Protein AF-A0A2E8S1G1-F1 (afdb_monomer_lite)

Foldseek 3Di:
DDAPDPDPDDCDPVNVVVQVVCLQVQVYWDWQFWDKQKAWQEPPNDCDPSPPGQEDPHDQDQKIKMWMKTWHAPLTFWFWKFKDKAPDTQDIDTQPQPPDDPPRTIRDTDIDIGGHDAKIKIKMKIWGPDASPPVGPDTIMTIHRIRIYGNVSPPDRDDPPPDD

Sequence (164 aa):
RTYVWVGDEPIDDQLEPTIRQSMIEGRAFAVGGAFLEVWLVGALGADDDPHTIREIRHEATDVAHVRVRIQAPSWMPAKRLRIYHNREVAIDTNLEIGHGSGAPVVRLDEVFTIPVEADSFFVARIDGESTPHPYLNSTPISISGVLLLDADNDGTYTPPGLAP

Secondary structure (DSSP, 8-state):
-------SS---TTHHHHHHHHHHTTS--EESSSEEEEEEE-SS-----TTT-SEEE--S-SEEEEEEEEE--TTS---EEEEEETTEEEEEEE----TT-S-SSEEEEEEEEEE-SSSEEEEEEEE-SS--TTT-SS--EEEPPPEEEESS-SSS---TT---

Structure (mmCIF, N/CA/C/O backbone):
data_AF-A0A2E8S1G1-F1
#
_entry.id   AF-A0A2E8S1G1-F1
#
loop_
_atom_site.group_PDB
_atom_site.id
_atom_site.type_symbol
_atom_site.label_atom_id
_atom_site.label_alt_id
_atom_site.label_comp_id
_atom_site.label_asym_id
_atom_site.label_entity_id
_atom_site.label_seq_id
_atom_site.pdbx_PDB_ins_code
_atom_site.Cartn_x
_atom_site.Cartn_y
_atom_site.Cartn_z
_atom_site.occupancy
_atom_site.B_iso_or_equiv
_atom_site.auth_seq_id
_atom_site.auth_comp_id
_atom_site.auth_asym_id
_atom_site.auth_atom_id
_atom_site.pdbx_PDB_model_num
ATOM 1 N N . ARG A 1 1 ? 11.901 14.119 2.277 1.00 41.16 1 ARG A N 1
ATOM 2 C CA . ARG A 1 1 ? 11.601 12.686 2.050 1.00 41.16 1 ARG A CA 1
ATOM 3 C C . ARG A 1 1 ? 12.882 11.922 2.324 1.00 41.16 1 ARG A C 1
ATOM 5 O O . ARG A 1 1 ? 13.869 12.184 1.648 1.00 41.16 1 ARG A O 1
ATOM 12 N N . THR A 1 2 ? 12.899 11.097 3.364 1.00 28.12 2 THR A N 1
ATOM 13 C CA . THR A 1 2 ? 14.062 10.273 3.704 1.00 28.12 2 THR A CA 1
ATOM 14 C C . THR A 1 2 ? 13.951 9.000 2.884 1.00 28.12 2 THR A C 1
ATOM 16 O O . THR A 1 2 ? 13.070 8.184 3.129 1.00 28.12 2 THR A O 1
ATOM 19 N N . TYR A 1 3 ? 14.773 8.879 1.848 1.00 32.56 3 TYR A N 1
ATOM 20 C CA . TYR A 1 3 ? 14.918 7.624 1.126 1.00 32.56 3 TYR A CA 1
ATOM 21 C C . TYR A 1 3 ? 15.857 6.757 1.957 1.00 32.56 3 TYR A C 1
ATOM 23 O O . TYR A 1 3 ? 17.003 7.144 2.181 1.00 32.56 3 TYR A O 1
ATOM 31 N N . VAL A 1 4 ? 15.373 5.621 2.452 1.00 39.88 4 VAL A N 1
ATOM 32 C CA . VAL A 1 4 ? 16.258 4.617 3.042 1.00 39.88 4 VAL A CA 1
ATOM 33 C C . VAL A 1 4 ? 16.780 3.777 1.884 1.00 39.88 4 VAL A C 1
ATOM 35 O O . VAL A 1 4 ? 16.102 2.879 1.395 1.00 39.88 4 VAL A O 1
ATOM 38 N N . TRP A 1 5 ? 17.967 4.128 1.394 1.00 40.44 5 TRP A N 1
ATOM 39 C CA . TRP A 1 5 ? 18.773 3.218 0.591 1.00 40.44 5 TRP A CA 1
ATOM 40 C C . TRP A 1 5 ? 19.415 2.238 1.569 1.00 40.44 5 TRP A C 1
ATOM 42 O O . TRP A 1 5 ? 20.303 2.619 2.329 1.00 40.44 5 TRP A O 1
ATOM 52 N N . VAL A 1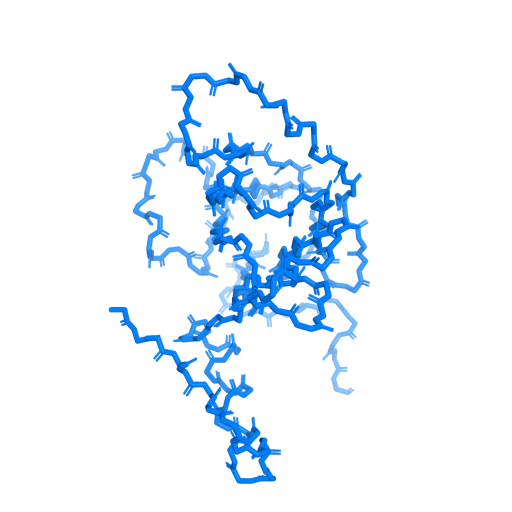 6 ? 18.919 1.004 1.606 1.00 47.56 6 VAL A N 1
ATOM 53 C CA . VAL A 1 6 ? 19.671 -0.091 2.220 1.00 47.56 6 VAL A CA 1
ATOM 54 C C . VAL A 1 6 ? 20.584 -0.594 1.115 1.00 47.56 6 VAL A C 1
ATOM 56 O O . VAL A 1 6 ? 20.096 -1.054 0.084 1.00 47.56 6 VAL A O 1
ATOM 59 N N . GLY A 1 7 ? 21.882 -0.358 1.277 1.00 39.06 7 GLY A N 1
ATOM 60 C CA . GLY A 1 7 ? 22.887 -0.726 0.291 1.00 39.06 7 GLY A CA 1
ATOM 61 C C . GLY A 1 7 ? 23.054 -2.225 0.112 1.00 39.06 7 GLY A C 1
ATOM 62 O O . GLY A 1 7 ? 22.225 -3.018 0.541 1.00 39.06 7 GLY A O 1
ATOM 63 N N . ASP A 1 8 ? 24.183 -2.617 -0.470 1.00 53.91 8 ASP A N 1
ATOM 64 C CA . ASP A 1 8 ? 24.556 -4.030 -0.635 1.00 53.91 8 ASP A CA 1
ATOM 65 C C . ASP A 1 8 ? 24.879 -4.733 0.704 1.00 53.91 8 ASP A C 1
ATOM 67 O O . ASP A 1 8 ? 25.248 -5.909 0.721 1.00 53.91 8 ASP A O 1
ATOM 71 N N . GLU A 1 9 ? 24.770 -4.025 1.832 1.00 50.16 9 GLU A N 1
ATOM 72 C CA . GLU A 1 9 ? 25.005 -4.579 3.159 1.00 50.16 9 GLU A CA 1
ATOM 73 C C . GLU A 1 9 ? 23.766 -5.340 3.660 1.00 50.16 9 GLU A C 1
ATOM 75 O O . GLU A 1 9 ? 22.639 -4.850 3.529 1.00 50.16 9 GLU A O 1
ATOM 80 N N . PRO A 1 10 ? 23.943 -6.542 4.241 1.00 57.41 10 PRO A N 1
ATOM 81 C CA . PRO A 1 10 ? 22.839 -7.291 4.823 1.00 57.41 10 PRO A CA 1
ATOM 82 C C . PRO A 1 10 ? 22.125 -6.452 5.883 1.00 57.41 10 PRO A C 1
ATOM 84 O O . PRO A 1 10 ? 22.773 -5.807 6.706 1.00 57.41 10 PRO A O 1
ATOM 87 N N . ILE A 1 11 ? 20.791 -6.512 5.909 1.00 65.25 11 ILE A N 1
ATOM 88 C CA . ILE A 1 11 ? 20.039 -6.076 7.088 1.00 65.25 11 ILE A CA 1
ATOM 89 C C . ILE A 1 11 ? 20.460 -7.004 8.226 1.00 65.25 11 ILE A C 1
ATOM 91 O O . ILE A 1 11 ? 20.142 -8.193 8.200 1.00 65.25 11 ILE A O 1
ATOM 95 N N . ASP A 1 12 ? 21.224 -6.472 9.172 1.00 70.62 12 ASP A N 1
ATOM 96 C CA . ASP A 1 12 ? 21.627 -7.194 10.369 1.00 70.62 12 ASP A CA 1
ATOM 97 C C . ASP A 1 12 ? 20.604 -7.015 11.502 1.00 70.62 12 ASP A C 1
ATOM 99 O O . ASP A 1 12 ? 19.676 -6.199 11.430 1.00 70.62 12 ASP A O 1
ATOM 103 N N . ASP A 1 13 ? 20.801 -7.776 12.578 1.00 73.56 13 ASP A N 1
ATOM 104 C CA . ASP A 1 13 ? 19.933 -7.773 13.759 1.00 73.56 13 ASP A CA 1
ATOM 105 C C . ASP A 1 13 ? 19.892 -6.404 14.479 1.00 73.56 13 ASP A C 1
ATOM 107 O O . ASP A 1 13 ? 19.042 -6.184 15.343 1.00 73.56 13 ASP A O 1
ATOM 111 N N . GLN A 1 14 ? 20.795 -5.466 14.152 1.00 73.31 14 GLN A N 1
ATOM 112 C CA . GLN A 1 14 ? 20.815 -4.115 14.727 1.00 73.31 14 GLN A CA 1
ATOM 113 C C . GLN A 1 14 ? 20.010 -3.114 13.890 1.00 73.31 14 GLN A C 1
ATOM 115 O O . GLN A 1 14 ? 19.359 -2.219 14.440 1.00 73.31 14 GLN A O 1
ATOM 120 N N . LEU A 1 15 ? 20.026 -3.267 12.565 1.00 70.44 15 LEU A N 1
ATOM 121 C CA . LEU A 1 15 ? 19.280 -2.435 11.624 1.00 70.44 15 LEU A CA 1
ATOM 122 C C . LEU A 1 15 ? 17.817 -2.865 11.507 1.00 70.44 15 LEU A C 1
ATOM 124 O O . LEU A 1 15 ? 16.943 -2.004 11.360 1.00 70.44 15 LEU A O 1
ATOM 128 N N . GLU A 1 16 ? 17.530 -4.165 11.618 1.00 77.75 16 GLU A N 1
ATOM 129 C CA . GLU A 1 16 ? 16.177 -4.712 11.473 1.00 77.75 16 GLU A CA 1
ATOM 130 C C . GLU A 1 16 ? 15.146 -4.027 12.393 1.00 77.75 16 GLU A C 1
ATOM 132 O O . GLU A 1 16 ? 14.117 -3.578 11.878 1.00 77.75 16 GLU A O 1
ATOM 137 N N . PRO A 1 17 ? 15.392 -3.838 13.710 1.00 78.94 17 PRO A N 1
ATOM 138 C CA . PRO A 1 17 ? 14.421 -3.188 14.588 1.00 78.94 17 PRO A CA 1
ATOM 139 C C . PRO A 1 17 ? 14.143 -1.737 14.185 1.00 78.94 17 PRO A C 1
ATOM 141 O O . PRO A 1 17 ? 13.007 -1.280 14.273 1.00 78.94 17 PRO A O 1
ATOM 144 N N . THR A 1 18 ? 15.158 -1.020 13.697 1.00 78.25 18 THR A N 1
ATOM 145 C CA . THR A 1 18 ? 15.037 0.392 13.305 1.00 78.25 18 THR A CA 1
ATOM 146 C C . THR A 1 18 ? 14.291 0.539 11.981 1.00 78.25 18 THR A C 1
ATOM 148 O O . THR A 1 18 ? 13.438 1.421 11.846 1.00 78.25 18 THR A O 1
ATOM 151 N N . ILE A 1 19 ? 14.564 -0.339 11.012 1.00 74.00 19 ILE A N 1
ATOM 152 C CA . ILE A 1 19 ? 13.830 -0.400 9.742 1.00 74.00 19 ILE A CA 1
ATOM 153 C C . ILE A 1 19 ? 12.377 -0.778 10.016 1.00 74.00 19 ILE A C 1
ATOM 155 O O . ILE A 1 19 ? 11.470 -0.086 9.558 1.00 74.00 19 ILE A O 1
ATOM 159 N N . ARG A 1 20 ? 12.147 -1.823 10.820 1.00 73.88 20 ARG A N 1
ATOM 160 C CA . ARG A 1 20 ? 10.811 -2.258 11.234 1.00 73.88 20 ARG A CA 1
ATOM 161 C C . ARG A 1 20 ? 10.047 -1.118 11.902 1.00 73.88 20 ARG A C 1
ATOM 163 O O . ARG A 1 20 ? 8.936 -0.819 11.478 1.00 73.88 20 ARG A O 1
ATOM 170 N N . GLN A 1 21 ? 10.647 -0.451 12.886 1.00 74.62 21 GLN A N 1
ATOM 171 C CA . GLN A 1 21 ? 10.026 0.676 13.578 1.00 74.62 21 GLN A CA 1
ATOM 172 C C . GLN A 1 21 ? 9.719 1.828 12.612 1.00 74.62 21 GLN A C 1
ATOM 174 O O . GLN A 1 21 ? 8.618 2.367 12.630 1.00 74.62 21 GLN A O 1
ATOM 179 N N . SER A 1 22 ? 10.637 2.147 11.696 1.00 71.69 22 SER A N 1
ATOM 180 C CA . SER A 1 22 ? 10.420 3.184 10.680 1.00 71.69 22 SER A CA 1
ATOM 181 C C . SER A 1 22 ? 9.293 2.827 9.709 1.00 71.69 22 SER A C 1
ATOM 183 O O . SER A 1 22 ? 8.555 3.713 9.289 1.00 71.69 22 SER A O 1
ATOM 185 N N . MET A 1 23 ? 9.139 1.550 9.350 1.00 72.88 23 MET A N 1
ATOM 186 C CA . MET A 1 23 ? 8.027 1.066 8.526 1.00 72.88 23 MET A CA 1
ATOM 187 C C . MET A 1 23 ? 6.696 1.143 9.288 1.00 72.88 23 MET A C 1
ATOM 189 O O . MET A 1 23 ? 5.715 1.627 8.728 1.00 72.88 23 MET A O 1
ATOM 193 N N . ILE A 1 24 ? 6.674 0.735 10.566 1.00 69.94 24 ILE A N 1
ATOM 194 C CA . ILE A 1 24 ? 5.496 0.819 11.452 1.00 69.94 24 ILE A CA 1
ATOM 195 C C . ILE A 1 24 ? 5.045 2.270 11.613 1.00 69.94 24 ILE A C 1
ATOM 197 O O . ILE A 1 24 ? 3.871 2.583 11.467 1.00 69.94 24 ILE A O 1
ATOM 201 N N . GLU A 1 25 ? 5.983 3.179 11.855 1.00 69.12 25 GLU A N 1
ATOM 202 C CA . GLU A 1 25 ? 5.691 4.604 12.003 1.00 69.12 25 GLU A CA 1
ATOM 203 C C . GLU A 1 25 ? 5.421 5.291 10.659 1.00 69.12 25 GLU A C 1
ATOM 205 O O . GLU A 1 25 ? 5.235 6.506 10.633 1.00 69.12 25 GLU A O 1
ATOM 210 N N . GLY A 1 26 ? 5.478 4.568 9.532 1.00 65.06 26 GLY A N 1
ATOM 211 C CA . GLY A 1 26 ? 5.332 5.092 8.171 1.00 65.06 26 GLY A CA 1
ATOM 212 C C . GLY A 1 26 ? 6.463 6.030 7.730 1.00 65.06 26 GLY A C 1
ATOM 213 O O . GLY A 1 26 ? 6.341 6.741 6.734 1.00 65.06 26 GLY A O 1
ATOM 214 N N . ARG A 1 27 ? 7.566 6.120 8.475 1.00 69.81 27 ARG A N 1
ATOM 215 C CA . ARG A 1 27 ? 8.738 6.955 8.148 1.00 69.81 27 ARG A CA 1
ATOM 216 C C . ARG A 1 27 ? 9.623 6.351 7.050 1.00 69.81 27 ARG A C 1
ATOM 218 O O . ARG A 1 27 ? 10.500 7.050 6.546 1.00 69.81 27 ARG A O 1
ATOM 225 N N . ALA A 1 28 ? 9.371 5.103 6.664 1.00 67.56 28 ALA A N 1
ATOM 226 C CA . ALA A 1 28 ? 10.042 4.402 5.577 1.00 67.56 28 ALA A CA 1
ATOM 227 C C . ALA A 1 28 ? 9.033 3.699 4.651 1.00 67.56 28 ALA A C 1
ATOM 229 O O . ALA A 1 28 ? 7.910 3.393 5.048 1.00 67.56 28 ALA A O 1
ATOM 230 N N . PHE A 1 29 ? 9.453 3.447 3.413 1.00 69.06 29 PHE A N 1
ATOM 231 C CA . PHE A 1 29 ? 8.761 2.609 2.433 1.00 69.06 29 PHE A CA 1
ATOM 232 C C . PHE A 1 29 ? 9.803 1.815 1.636 1.00 69.06 29 PHE A C 1
ATOM 234 O O . PHE A 1 29 ? 10.946 2.258 1.502 1.00 69.06 29 PHE A O 1
ATOM 241 N N . ALA A 1 30 ? 9.414 0.659 1.093 1.00 71.06 30 ALA A N 1
ATOM 242 C CA . ALA A 1 30 ? 10.294 -0.196 0.300 1.00 71.06 30 ALA A CA 1
ATOM 243 C C . ALA A 1 30 ? 9.890 -0.152 -1.179 1.00 71.06 30 ALA A C 1
ATOM 245 O O . ALA A 1 30 ? 8.782 -0.549 -1.548 1.00 71.06 30 ALA A O 1
ATOM 246 N N . VAL A 1 31 ? 10.796 0.326 -2.035 1.00 77.38 31 VAL A N 1
ATOM 247 C CA . VAL A 1 31 ? 10.575 0.438 -3.483 1.00 77.38 31 VAL A CA 1
ATOM 248 C C . VAL A 1 31 ? 11.697 -0.285 -4.212 1.00 77.38 31 VAL A C 1
ATOM 250 O O . VAL A 1 31 ? 12.823 0.199 -4.261 1.00 77.38 31 VAL A O 1
ATOM 253 N N . GLY A 1 32 ? 11.375 -1.440 -4.788 1.00 77.50 32 GLY A N 1
ATOM 254 C CA . GLY A 1 32 ? 12.212 -2.118 -5.779 1.00 77.50 32 GLY A CA 1
ATOM 255 C C . GLY A 1 32 ? 11.691 -1.955 -7.210 1.00 77.50 32 GLY A C 1
ATOM 256 O O . GLY A 1 32 ? 12.386 -2.326 -8.150 1.00 77.50 32 GLY A O 1
ATOM 257 N N . GLY A 1 33 ? 10.474 -1.422 -7.386 1.00 82.69 33 GLY A N 1
ATOM 258 C CA . GLY A 1 33 ? 9.783 -1.324 -8.672 1.00 82.69 33 GLY A CA 1
ATOM 259 C C . GLY A 1 33 ? 9.080 0.003 -8.902 1.00 82.69 33 GLY A C 1
ATOM 260 O O . GLY A 1 33 ? 9.655 1.074 -8.724 1.00 82.69 33 GLY A O 1
ATOM 261 N N . ALA A 1 34 ? 7.815 -0.068 -9.321 1.00 86.31 34 ALA A N 1
ATOM 262 C CA . ALA A 1 34 ? 6.963 1.108 -9.441 1.00 86.31 34 ALA A CA 1
ATOM 263 C C . ALA A 1 34 ? 6.884 1.866 -8.108 1.00 86.31 34 ALA A C 1
ATOM 265 O O . ALA A 1 34 ? 6.804 1.260 -7.038 1.00 86.31 34 ALA A O 1
ATOM 266 N N . PHE A 1 35 ? 6.883 3.192 -8.169 1.00 87.56 35 PHE A N 1
ATOM 267 C CA . PHE A 1 35 ? 6.621 4.022 -7.007 1.00 87.56 35 PHE A CA 1
ATOM 268 C C . PHE A 1 35 ? 5.134 3.921 -6.652 1.00 87.56 35 PHE A C 1
ATOM 270 O O . PHE A 1 35 ? 4.273 4.139 -7.504 1.00 87.56 35 PHE A O 1
ATOM 277 N N . LEU A 1 36 ? 4.852 3.533 -5.413 1.00 87.31 36 LEU A N 1
ATOM 278 C CA . LEU A 1 36 ? 3.519 3.218 -4.914 1.00 87.31 36 LEU A CA 1
ATOM 279 C C . LEU A 1 36 ? 3.187 4.165 -3.764 1.00 87.31 36 LEU A C 1
ATOM 281 O O . LEU A 1 36 ? 3.862 4.159 -2.736 1.00 87.31 36 LEU A O 1
ATOM 285 N N . GLU A 1 37 ? 2.139 4.955 -3.947 1.00 86.56 37 GLU A N 1
ATOM 286 C CA . GLU A 1 37 ? 1.571 5.838 -2.934 1.00 86.56 37 GLU A CA 1
ATOM 287 C C . GLU A 1 37 ? 0.187 5.313 -2.542 1.00 86.56 37 GLU A C 1
ATOM 289 O O . GLU A 1 37 ? -0.591 4.889 -3.401 1.00 86.56 37 GLU A O 1
ATOM 294 N N . VAL A 1 38 ? -0.107 5.336 -1.242 1.00 85.12 38 VAL A N 1
ATOM 295 C CA . VAL A 1 38 ? -1.399 4.930 -0.678 1.00 85.12 38 VAL A CA 1
ATOM 296 C C . VAL A 1 38 ? -1.831 5.944 0.364 1.00 85.12 38 VAL A C 1
ATOM 298 O O . VAL A 1 38 ? -0.988 6.458 1.100 1.00 85.12 38 VAL A O 1
ATOM 301 N N . TRP A 1 39 ? -3.125 6.221 0.431 1.00 84.62 39 TRP A N 1
ATOM 302 C CA . TRP A 1 39 ? -3.709 7.031 1.492 1.00 84.62 39 TRP A CA 1
ATOM 303 C C . TRP A 1 39 ? -5.180 6.676 1.676 1.00 84.62 39 TRP A C 1
ATOM 305 O O . TRP A 1 39 ? -5.842 6.189 0.757 1.00 84.62 39 TRP A O 1
ATOM 315 N N . LEU A 1 40 ? -5.683 6.902 2.885 1.00 83.94 40 LEU A N 1
ATOM 316 C CA . LEU A 1 40 ? -7.115 6.869 3.139 1.00 83.94 40 LEU A CA 1
ATOM 317 C C . LEU A 1 40 ? -7.730 8.173 2.610 1.00 83.94 40 LEU A C 1
ATOM 319 O O . LEU A 1 40 ? -7.099 9.229 2.656 1.00 83.94 40 LEU A O 1
ATOM 323 N N . VAL A 1 41 ? -8.951 8.098 2.096 1.00 80.81 41 VAL A N 1
ATOM 324 C CA . VAL A 1 41 ? -9.765 9.248 1.690 1.00 80.81 41 VAL A CA 1
ATOM 325 C C . VAL A 1 41 ? -10.881 9.382 2.719 1.00 80.81 41 VAL A C 1
ATOM 327 O O . VAL A 1 41 ? -11.609 8.419 2.953 1.00 80.81 41 VAL A O 1
ATOM 330 N N . GLY A 1 42 ? -10.989 10.542 3.368 1.00 68.62 42 GLY A N 1
ATOM 331 C CA . GLY A 1 42 ? -12.054 10.796 4.339 1.00 68.62 42 GLY A CA 1
ATOM 332 C C . GLY A 1 42 ? -13.429 10.951 3.677 1.00 68.62 42 GLY A C 1
ATOM 333 O O . GLY A 1 42 ? -13.528 11.194 2.474 1.00 68.62 42 GLY A O 1
ATOM 334 N N . ALA A 1 43 ? -14.497 10.867 4.479 1.00 49.72 43 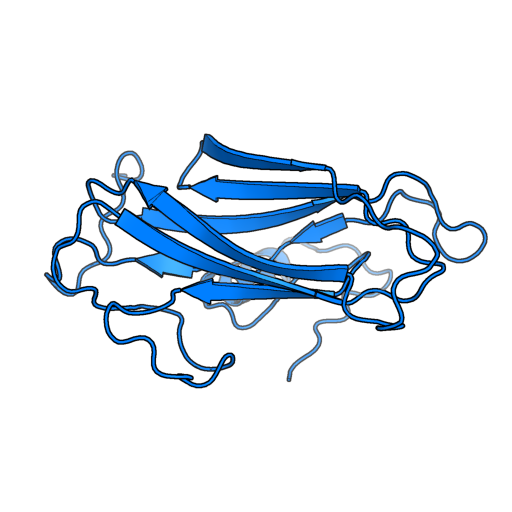ALA A N 1
ATOM 335 C CA . ALA A 1 43 ? -15.895 11.038 4.048 1.00 49.72 43 ALA A CA 1
ATOM 336 C C . ALA A 1 43 ? -16.179 12.376 3.330 1.00 49.72 43 ALA A C 1
ATOM 338 O O . ALA A 1 43 ? -17.134 12.503 2.563 1.00 49.72 43 ALA A O 1
ATOM 339 N N . LEU A 1 44 ? -15.340 13.384 3.557 1.00 42.22 44 LEU A N 1
ATOM 340 C CA . LEU A 1 44 ? -15.368 14.649 2.844 1.00 42.22 44 LEU A CA 1
ATOM 341 C C . LEU A 1 44 ? -14.349 14.532 1.718 1.00 42.22 44 LEU A C 1
ATOM 343 O O . LEU A 1 44 ? -13.160 14.541 2.001 1.00 42.22 44 LEU A O 1
ATOM 347 N N . GLY A 1 45 ? -14.794 14.409 0.465 1.00 43.00 45 GLY A N 1
ATOM 348 C CA . GLY A 1 45 ? -13.945 14.310 -0.733 1.00 43.00 45 GLY A CA 1
ATOM 349 C C . GLY A 1 45 ? -13.086 15.551 -1.028 1.00 43.00 45 GLY A C 1
ATOM 350 O O . GLY A 1 45 ? -13.063 16.028 -2.160 1.00 43.00 45 GLY A O 1
ATOM 351 N N . ALA A 1 46 ? -12.425 16.101 -0.015 1.00 40.94 46 ALA A N 1
ATOM 352 C CA . ALA A 1 46 ? -11.426 17.135 -0.116 1.00 40.94 46 ALA A CA 1
ATOM 353 C C . ALA A 1 46 ? -10.079 16.492 -0.453 1.00 40.94 46 ALA A C 1
ATOM 355 O O . ALA A 1 46 ? -9.728 15.425 0.051 1.00 40.94 46 ALA A O 1
ATOM 356 N N . ASP A 1 47 ? -9.342 17.172 -1.328 1.00 45.81 47 ASP A N 1
ATOM 357 C CA . ASP A 1 47 ? -7.932 16.952 -1.635 1.00 45.81 47 ASP A CA 1
ATOM 358 C C . ASP A 1 47 ? -7.059 17.193 -0.388 1.00 45.81 47 ASP A C 1
ATOM 360 O O . ASP A 1 47 ? -6.243 18.117 -0.348 1.00 45.81 47 ASP A O 1
ATOM 364 N N . ASP A 1 48 ? -7.253 16.399 0.661 1.00 48.66 48 ASP A N 1
ATOM 365 C CA . ASP A 1 48 ? -6.373 16.429 1.811 1.00 48.66 48 ASP A CA 1
ATOM 366 C C . ASP A 1 48 ? -4.988 15.940 1.377 1.00 48.66 48 ASP A C 1
ATOM 368 O O . ASP A 1 48 ? -4.841 14.986 0.605 1.00 48.66 48 ASP A O 1
ATOM 372 N N . ASP A 1 49 ? -3.968 16.667 1.830 1.00 49.06 49 ASP A N 1
ATOM 373 C CA . ASP A 1 49 ? -2.577 16.512 1.418 1.00 49.06 49 ASP A CA 1
ATOM 374 C C . ASP A 1 49 ? -2.158 15.023 1.422 1.00 49.06 49 ASP A C 1
ATOM 376 O O . ASP A 1 49 ? -2.165 14.382 2.481 1.00 49.06 49 ASP A O 1
ATOM 380 N N . PRO A 1 50 ? -1.747 14.454 0.267 1.00 50.62 50 PRO A N 1
ATOM 381 C CA . PRO A 1 50 ? -1.386 13.038 0.134 1.00 50.62 50 PRO A CA 1
ATOM 382 C C . PRO A 1 50 ? -0.164 12.635 0.980 1.00 50.62 50 PRO A C 1
ATOM 384 O O . PRO A 1 50 ? 0.307 11.500 0.905 1.00 50.62 50 PRO A O 1
ATOM 387 N N . HIS A 1 51 ? 0.417 13.561 1.745 1.00 46.31 51 HIS A N 1
ATOM 388 C CA . HIS A 1 51 ? 1.624 13.355 2.533 1.00 46.31 51 HIS A CA 1
ATOM 389 C C . HIS A 1 51 ? 1.408 13.293 4.050 1.00 46.31 51 HIS A C 1
ATOM 391 O O . HIS A 1 51 ? 2.372 12.998 4.763 1.00 46.31 51 HIS A O 1
ATOM 397 N N . THR A 1 52 ? 0.196 13.530 4.557 1.00 41.94 52 THR A N 1
ATOM 398 C CA . THR A 1 52 ? -0.040 13.689 6.007 1.00 41.94 52 THR A CA 1
ATOM 399 C C . THR A 1 52 ? -1.043 12.713 6.613 1.00 41.94 52 THR A C 1
ATOM 401 O O . THR A 1 52 ? -1.016 12.515 7.827 1.00 41.94 52 THR A O 1
ATOM 404 N N . ILE A 1 53 ? -1.870 12.042 5.812 1.00 51.34 53 ILE A N 1
ATOM 405 C CA . ILE A 1 53 ? -2.928 11.187 6.351 1.00 51.34 53 ILE A CA 1
ATOM 406 C C . ILE A 1 53 ? -2.427 9.755 6.585 1.00 51.34 53 ILE A C 1
ATOM 408 O O . ILE A 1 53 ? -2.282 8.964 5.654 1.00 51.34 53 ILE A O 1
ATOM 412 N N . ARG A 1 54 ? -2.168 9.426 7.856 1.00 54.66 54 ARG A N 1
ATOM 413 C CA . ARG A 1 54 ? -1.807 8.070 8.335 1.00 54.66 54 ARG A CA 1
ATOM 414 C C . ARG A 1 54 ? -2.858 7.434 9.236 1.00 54.66 54 ARG A C 1
ATOM 416 O O . ARG A 1 54 ? -2.847 6.222 9.416 1.00 54.66 54 ARG A O 1
ATOM 423 N N . GLU A 1 55 ? -3.739 8.269 9.758 1.00 54.91 55 GLU A N 1
ATOM 424 C CA . GLU A 1 55 ? -4.850 7.936 10.631 1.00 54.91 55 GLU A CA 1
ATOM 425 C C . GLU A 1 55 ? -5.994 8.839 10.172 1.00 54.91 55 GLU A C 1
ATOM 427 O O . GLU A 1 55 ? -5.890 10.066 10.252 1.00 54.91 55 GLU A O 1
ATOM 432 N N . ILE A 1 56 ? -7.041 8.251 9.597 1.00 59.16 56 ILE A N 1
ATOM 433 C CA . ILE A 1 56 ? -8.304 8.965 9.425 1.00 59.16 56 ILE A CA 1
ATOM 434 C C . ILE A 1 56 ? -9.194 8.529 10.566 1.00 59.16 56 ILE A C 1
ATOM 436 O O . ILE A 1 56 ? -9.534 7.355 10.669 1.00 59.16 56 ILE A O 1
ATOM 440 N N . ARG A 1 57 ? -9.609 9.501 11.376 1.00 55.88 57 ARG A N 1
ATOM 441 C CA . ARG A 1 57 ? -10.841 9.380 12.148 1.00 55.88 57 ARG A CA 1
ATOM 442 C C . ARG A 1 57 ? -11.972 9.469 11.149 1.00 55.88 57 ARG A C 1
ATOM 444 O O . ARG A 1 57 ? -12.276 10.554 10.650 1.00 55.88 57 ARG A O 1
ATOM 451 N N . HIS A 1 58 ? -12.491 8.320 10.756 1.00 55.22 58 HIS A N 1
ATOM 452 C CA . HIS A 1 58 ? -13.593 8.293 9.819 1.00 55.22 58 HIS A CA 1
ATOM 453 C C . HIS A 1 58 ? -14.880 8.442 10.630 1.00 55.22 58 HIS A C 1
ATOM 455 O O . HIS A 1 58 ? -15.015 7.848 11.698 1.00 55.22 58 HIS A O 1
ATOM 461 N N . GLU A 1 59 ? -15.826 9.262 10.167 1.00 56.44 59 GLU A N 1
ATOM 462 C CA . GLU A 1 59 ? -17.190 9.153 10.690 1.00 56.44 59 GLU A CA 1
ATOM 463 C C . GLU A 1 59 ? -17.630 7.707 10.461 1.00 56.44 59 GLU A C 1
ATOM 465 O O . GLU A 1 59 ? -17.404 7.198 9.365 1.00 56.44 59 GLU A O 1
ATOM 470 N N . ALA A 1 60 ? -18.160 7.048 11.496 1.00 54.62 60 ALA A N 1
ATOM 471 C CA . ALA A 1 60 ? -18.472 5.621 11.507 1.00 54.62 60 ALA A CA 1
ATOM 472 C C . ALA A 1 60 ? -19.179 5.188 10.212 1.00 54.62 60 ALA A C 1
ATOM 474 O O . ALA A 1 60 ? -20.383 5.384 10.033 1.00 54.62 60 ALA A O 1
ATOM 475 N N . THR A 1 61 ? -18.406 4.625 9.291 1.00 62.41 61 THR A N 1
ATOM 476 C CA . THR A 1 61 ? -18.893 4.022 8.061 1.00 62.41 61 THR A CA 1
ATOM 477 C C . THR A 1 61 ? -18.323 2.627 7.997 1.00 62.41 61 THR A C 1
ATOM 479 O O . THR A 1 61 ? -17.130 2.436 8.221 1.00 62.41 61 THR A O 1
ATOM 482 N N . ASP A 1 62 ? -19.152 1.670 7.592 1.00 83.19 62 ASP A N 1
ATOM 483 C CA . ASP A 1 62 ? -18.769 0.264 7.408 1.00 83.19 62 ASP A CA 1
ATOM 484 C C . ASP A 1 62 ? -17.804 0.060 6.217 1.00 83.19 62 ASP A C 1
ATOM 486 O O . ASP A 1 62 ? -17.712 -1.021 5.632 1.00 83.19 62 ASP A O 1
ATOM 490 N N . VAL A 1 63 ? -17.147 1.131 5.758 1.00 87.12 63 VAL A N 1
ATOM 491 C CA . VAL A 1 63 ? -16.376 1.187 4.523 1.00 87.12 63 VAL A CA 1
ATOM 492 C C . VAL A 1 63 ? -15.219 2.180 4.632 1.00 87.12 63 VAL A C 1
ATOM 494 O O . VAL A 1 63 ? -15.391 3.293 5.120 1.00 87.12 63 VAL A O 1
ATOM 497 N N . ALA A 1 64 ? -14.059 1.783 4.116 1.00 86.94 64 ALA A N 1
ATOM 498 C CA . ALA A 1 64 ? -12.870 2.603 3.948 1.00 86.94 64 ALA A CA 1
ATOM 499 C C . ALA A 1 64 ? -12.614 2.881 2.461 1.00 86.94 64 ALA A C 1
ATOM 501 O O . ALA A 1 64 ? -12.676 1.975 1.623 1.00 86.94 64 ALA A O 1
ATOM 502 N N . HIS A 1 65 ? -12.270 4.125 2.134 1.00 88.62 65 HIS A N 1
ATOM 503 C CA . HIS A 1 65 ? -11.846 4.519 0.793 1.00 88.62 65 HIS A CA 1
ATOM 504 C C . HIS A 1 65 ? -10.319 4.622 0.744 1.00 88.62 65 HIS A C 1
ATOM 506 O O . HIS A 1 65 ? -9.728 5.540 1.304 1.00 88.62 65 HIS A O 1
ATOM 512 N N . VAL A 1 66 ? -9.667 3.674 0.075 1.00 89.69 66 VAL A N 1
ATOM 513 C CA . VAL A 1 66 ? -8.207 3.615 -0.071 1.00 89.69 66 VAL A CA 1
ATOM 514 C C . VAL A 1 66 ? -7.834 4.093 -1.465 1.00 89.69 66 VAL A C 1
ATOM 516 O O . VAL A 1 66 ? -8.092 3.402 -2.450 1.00 89.69 66 VAL A O 1
ATOM 519 N N . ARG A 1 67 ? -7.201 5.262 -1.571 1.00 90.50 67 ARG A N 1
ATOM 520 C CA . ARG A 1 67 ? -6.653 5.733 -2.843 1.00 90.50 67 ARG A CA 1
ATOM 521 C C . ARG A 1 67 ? -5.254 5.181 -3.050 1.00 90.50 67 ARG A C 1
ATOM 523 O O . ARG A 1 67 ? -4.418 5.204 -2.147 1.00 90.50 67 ARG A O 1
ATOM 530 N N . VAL A 1 68 ? -5.010 4.688 -4.256 1.00 89.94 68 VAL A N 1
ATOM 531 C CA . VAL A 1 68 ? -3.732 4.126 -4.674 1.00 89.94 68 VAL A CA 1
ATOM 532 C C . VAL A 1 68 ? -3.271 4.833 -5.931 1.00 89.94 68 VAL A C 1
ATOM 534 O O . VAL A 1 68 ? -3.973 4.846 -6.943 1.00 89.94 68 VAL A O 1
ATOM 537 N N . ARG A 1 69 ? -2.044 5.351 -5.887 1.00 88.88 69 ARG A N 1
ATOM 538 C CA . ARG A 1 69 ? -1.368 5.916 -7.050 1.00 88.88 69 ARG A CA 1
ATOM 539 C C . ARG A 1 69 ? -0.079 5.169 -7.331 1.00 88.88 69 ARG A C 1
ATOM 541 O O . ARG A 1 69 ? 0.777 5.013 -6.465 1.00 88.88 69 ARG A O 1
ATOM 548 N N . ILE A 1 70 ? 0.062 4.724 -8.573 1.00 88.31 70 ILE A N 1
ATOM 549 C CA . ILE A 1 70 ? 1.222 3.973 -9.048 1.00 88.31 70 ILE A CA 1
ATOM 550 C C . ILE A 1 70 ? 1.910 4.786 -10.131 1.00 88.31 70 ILE A C 1
ATOM 552 O O . ILE A 1 70 ? 1.303 5.151 -11.139 1.00 88.31 70 ILE A O 1
ATOM 556 N N . GLN A 1 71 ? 3.197 5.046 -9.934 1.00 87.56 71 GLN A N 1
ATOM 557 C CA . GLN A 1 71 ? 4.038 5.784 -10.862 1.00 87.56 71 GLN A CA 1
ATOM 558 C C . GLN A 1 71 ? 5.209 4.906 -11.298 1.00 87.56 71 GLN A C 1
ATOM 560 O O . GLN A 1 71 ? 5.994 4.441 -10.476 1.00 87.56 71 GLN A O 1
ATOM 565 N N . ALA A 1 72 ? 5.342 4.657 -12.596 1.00 83.62 72 ALA A N 1
ATOM 566 C CA . ALA A 1 72 ? 6.407 3.823 -13.132 1.00 83.62 72 ALA A CA 1
ATOM 567 C C . ALA A 1 72 ? 6.812 4.272 -14.542 1.00 83.62 72 ALA A C 1
ATOM 569 O O . ALA A 1 72 ? 5.939 4.542 -15.382 1.00 83.62 72 ALA A O 1
ATOM 570 N N . PRO A 1 73 ? 8.120 4.306 -14.853 1.00 79.88 73 PRO A N 1
ATOM 571 C CA . PRO A 1 73 ? 8.564 4.530 -16.220 1.00 79.88 73 PRO A CA 1
ATOM 572 C C . PRO A 1 73 ? 8.095 3.383 -17.128 1.00 79.88 73 PRO A C 1
ATOM 574 O O . PRO A 1 73 ? 7.789 2.290 -16.660 1.00 79.88 73 PRO A O 1
ATOM 577 N N . SER A 1 74 ? 8.026 3.625 -18.437 1.00 78.19 74 SER A N 1
ATOM 578 C CA . SER A 1 74 ? 7.466 2.664 -19.407 1.00 78.19 74 SER A CA 1
ATOM 579 C C . SER A 1 74 ? 8.229 1.347 -19.518 1.00 78.19 74 SER A C 1
ATOM 581 O O . SER A 1 74 ? 7.665 0.364 -19.987 1.00 78.19 74 SER A O 1
ATOM 583 N N . TRP A 1 75 ? 9.494 1.329 -19.099 1.00 76.31 75 TRP A N 1
ATOM 584 C CA . TRP A 1 75 ? 10.339 0.139 -19.073 1.00 76.31 75 TRP A CA 1
ATOM 585 C C . TRP A 1 75 ? 10.203 -0.674 -17.779 1.00 76.31 75 TRP A C 1
ATOM 587 O O . TRP A 1 75 ? 10.719 -1.786 -17.720 1.00 76.31 75 TRP A O 1
ATOM 597 N N . MET A 1 76 ? 9.553 -0.137 -16.738 1.00 82.06 76 MET A N 1
ATOM 598 C CA . MET A 1 76 ? 9.400 -0.827 -15.459 1.00 82.06 76 MET A CA 1
ATOM 599 C C . MET A 1 76 ? 8.166 -1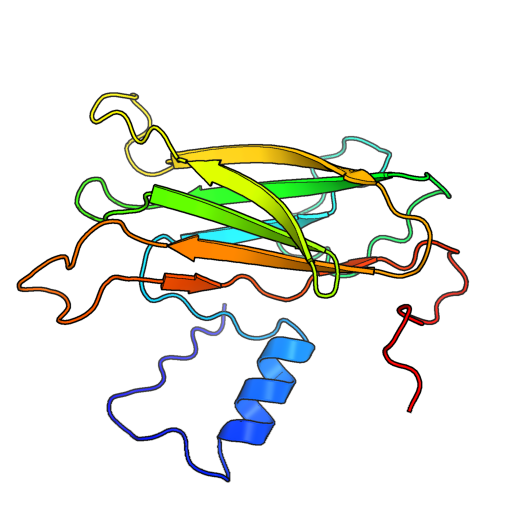.734 -15.505 1.00 82.06 76 MET A C 1
ATOM 601 O O . MET A 1 76 ? 7.048 -1.223 -15.624 1.00 82.06 76 MET A O 1
ATOM 605 N N . PRO A 1 77 ? 8.331 -3.059 -15.371 1.00 76.94 77 PRO A N 1
ATOM 606 C CA . PRO A 1 77 ? 7.205 -3.973 -15.341 1.00 76.94 77 PRO A CA 1
ATOM 607 C C . PRO A 1 77 ? 6.448 -3.805 -14.020 1.00 76.94 77 PRO A C 1
ATOM 609 O O . PRO A 1 77 ? 7.003 -3.998 -12.941 1.00 76.94 77 PRO A O 1
ATOM 612 N N . ALA A 1 78 ? 5.167 -3.463 -14.105 1.00 83.25 78 ALA A N 1
ATOM 613 C CA . ALA A 1 78 ? 4.226 -3.464 -12.992 1.00 83.25 78 ALA A CA 1
ATOM 614 C C . ALA A 1 78 ? 2.947 -4.143 -13.480 1.00 83.25 78 ALA A C 1
ATOM 616 O O . ALA A 1 78 ? 2.434 -3.806 -14.542 1.00 83.25 78 ALA A O 1
ATOM 617 N N . LYS A 1 79 ? 2.472 -5.153 -12.756 1.00 87.62 79 LYS A N 1
ATOM 618 C CA . LYS A 1 79 ? 1.434 -6.045 -13.277 1.00 87.62 79 LYS A CA 1
ATOM 619 C C . LYS A 1 79 ? 0.295 -6.284 -12.328 1.00 87.62 79 LYS A C 1
ATOM 621 O O . LYS A 1 79 ? -0.830 -6.381 -12.788 1.00 87.62 79 LYS A O 1
ATOM 626 N N . ARG A 1 80 ? 0.567 -6.425 -11.036 1.00 93.00 80 ARG A N 1
ATOM 627 C CA . ARG A 1 80 ? -0.451 -6.887 -10.096 1.00 93.00 80 ARG A CA 1
ATOM 628 C C . ARG A 1 80 ? -0.453 -6.039 -8.845 1.00 93.00 80 ARG A C 1
ATOM 630 O O . ARG A 1 80 ? 0.520 -6.054 -8.096 1.00 93.00 80 ARG A O 1
ATOM 637 N N . LEU A 1 81 ? -1.546 -5.321 -8.631 1.00 94.25 81 LEU A N 1
ATOM 638 C CA . LEU A 1 81 ? -1.808 -4.607 -7.393 1.00 94.25 81 LEU A CA 1
ATOM 639 C C . LEU A 1 81 ? -2.572 -5.531 -6.445 1.00 94.25 81 LEU A C 1
ATOM 641 O O . LEU A 1 81 ? -3.596 -6.107 -6.811 1.00 94.25 81 LEU A O 1
ATOM 645 N N . ARG A 1 82 ? -2.087 -5.623 -5.210 1.00 97.19 82 ARG A N 1
ATOM 646 C CA . ARG A 1 82 ? -2.812 -6.213 -4.090 1.00 97.19 82 ARG A CA 1
ATOM 647 C C . ARG A 1 82 ? -2.957 -5.192 -2.977 1.00 97.19 82 ARG A C 1
ATOM 649 O O . ARG A 1 82 ? -1.958 -4.589 -2.591 1.00 97.19 82 ARG A O 1
ATOM 656 N N . ILE A 1 83 ? -4.168 -5.023 -2.459 1.00 95.56 83 ILE A N 1
ATOM 657 C CA . ILE A 1 83 ? -4.419 -4.262 -1.232 1.00 95.56 83 ILE A CA 1
ATOM 658 C C . ILE A 1 83 ? -4.792 -5.263 -0.155 1.00 95.56 83 ILE A C 1
ATOM 660 O O . ILE A 1 83 ? -5.760 -6.011 -0.287 1.00 95.56 83 ILE A O 1
ATOM 664 N N . TYR A 1 84 ? -3.981 -5.285 0.888 1.00 94.50 84 TYR A N 1
ATOM 665 C CA . TYR A 1 84 ? -4.195 -6.078 2.078 1.00 94.50 84 TYR A CA 1
ATOM 666 C C . TYR A 1 84 ? -5.031 -5.272 3.057 1.00 94.50 84 TYR A C 1
ATOM 668 O O . TYR A 1 84 ? -4.719 -4.110 3.310 1.00 94.50 84 TYR A O 1
ATOM 676 N N . HIS A 1 85 ? -6.066 -5.906 3.594 1.00 93.00 85 HIS A N 1
ATOM 677 C CA . HIS A 1 85 ? -6.848 -5.434 4.726 1.00 93.00 85 HIS A CA 1
ATOM 678 C C . HIS A 1 85 ? -6.598 -6.417 5.859 1.00 93.00 85 HIS A C 1
ATOM 680 O O . HIS A 1 85 ? -6.928 -7.602 5.767 1.00 93.00 85 HIS A O 1
ATOM 686 N N . ASN A 1 86 ? -5.917 -5.949 6.899 1.00 90.38 86 ASN A N 1
ATOM 687 C CA . ASN A 1 86 ? -5.383 -6.813 7.939 1.00 90.38 86 ASN A CA 1
ATOM 688 C C . ASN A 1 86 ? -4.518 -7.951 7.346 1.00 90.38 86 ASN A C 1
ATOM 690 O O . ASN A 1 86 ? -3.487 -7.705 6.717 1.00 90.38 86 ASN A O 1
ATOM 694 N N . ARG A 1 87 ? -4.909 -9.216 7.544 1.00 88.81 87 ARG A N 1
ATOM 695 C CA . ARG A 1 87 ? -4.155 -10.393 7.065 1.00 88.81 87 ARG A CA 1
ATOM 696 C C . ARG A 1 87 ? -4.642 -10.934 5.721 1.00 88.81 87 ARG A C 1
ATOM 698 O O . ARG A 1 87 ? -4.064 -11.898 5.218 1.00 88.81 87 ARG A O 1
ATOM 705 N N . GLU A 1 88 ? -5.674 -10.333 5.145 1.00 92.50 88 GLU A N 1
ATOM 706 C CA . GLU A 1 88 ? -6.338 -10.834 3.947 1.00 92.50 88 GLU A CA 1
ATOM 707 C C . GLU A 1 88 ? -6.142 -9.886 2.765 1.00 92.50 88 GLU A C 1
ATOM 709 O O . GLU A 1 88 ? -5.851 -8.702 2.924 1.00 92.50 88 GLU A O 1
ATOM 714 N N . VAL A 1 89 ? -6.264 -10.421 1.552 1.00 96.06 89 VAL A N 1
ATOM 715 C CA . VAL A 1 89 ? -6.220 -9.617 0.327 1.00 96.06 89 VAL A CA 1
ATOM 716 C C . VAL A 1 89 ? -7.637 -9.131 0.042 1.00 96.06 89 VAL A C 1
ATOM 718 O O . VAL A 1 89 ? -8.482 -9.923 -0.361 1.00 96.06 89 VAL A O 1
ATOM 721 N N . ALA A 1 90 ? -7.884 -7.837 0.240 1.00 95.69 90 ALA A N 1
ATOM 722 C CA . ALA A 1 90 ? -9.171 -7.213 -0.056 1.00 95.69 90 ALA A CA 1
ATOM 723 C C . ALA A 1 90 ? -9.326 -6.904 -1.549 1.00 95.69 90 ALA A C 1
ATOM 725 O O . ALA A 1 90 ? -10.395 -7.096 -2.120 1.00 95.69 90 ALA A O 1
ATOM 726 N N . ILE A 1 91 ? -8.247 -6.446 -2.190 1.00 97.25 91 ILE A N 1
ATOM 727 C CA . ILE A 1 91 ? -8.212 -6.147 -3.624 1.00 97.25 91 ILE A CA 1
ATOM 728 C C . ILE A 1 91 ? -7.069 -6.919 -4.262 1.00 97.25 91 ILE A C 1
ATOM 730 O O . ILE A 1 91 ? -5.944 -6.886 -3.768 1.00 97.25 91 ILE A O 1
ATOM 734 N N . ASP A 1 92 ? -7.349 -7.560 -5.391 1.00 96.81 92 ASP A N 1
ATOM 735 C CA . ASP A 1 92 ? -6.368 -8.247 -6.222 1.00 96.81 92 ASP A CA 1
ATOM 736 C C . ASP A 1 92 ? -6.686 -7.954 -7.689 1.00 96.81 92 ASP A C 1
ATOM 738 O O . ASP A 1 92 ? -7.663 -8.466 -8.237 1.00 96.81 92 ASP A O 1
ATOM 742 N N . THR A 1 93 ? -5.907 -7.068 -8.309 1.00 91.38 93 THR A N 1
ATOM 743 C CA . THR A 1 93 ? -6.171 -6.610 -9.674 1.00 91.38 93 THR A CA 1
ATOM 744 C C . THR A 1 93 ? -4.918 -6.628 -10.534 1.00 91.38 93 THR A C 1
ATOM 746 O O . THR A 1 93 ? -3.812 -6.307 -10.086 1.00 91.38 93 THR A O 1
ATOM 749 N N . ASN A 1 94 ? -5.103 -6.995 -11.800 1.00 90.12 94 ASN A N 1
ATOM 750 C CA . ASN A 1 94 ? -4.071 -6.841 -12.810 1.00 90.12 94 ASN A CA 1
ATOM 751 C C . ASN A 1 94 ? -4.109 -5.408 -13.342 1.00 90.12 94 ASN A C 1
ATOM 753 O O . ASN A 1 94 ? -5.155 -4.899 -13.733 1.00 90.12 94 ASN A O 1
ATOM 757 N N . LEU A 1 95 ? -2.947 -4.773 -13.399 1.00 82.69 95 LEU A N 1
ATOM 758 C CA . LEU A 1 95 ? -2.763 -3.518 -14.094 1.00 82.69 95 LEU A CA 1
ATOM 759 C C . LEU A 1 95 ? -2.659 -3.818 -15.587 1.00 82.69 95 LEU A C 1
ATOM 761 O O . LEU A 1 95 ? -1.669 -4.380 -16.063 1.00 82.69 95 LEU A O 1
ATOM 765 N N . GLU A 1 96 ? -3.679 -3.409 -16.332 1.00 69.00 96 GLU A N 1
ATOM 766 C CA . GLU A 1 96 ? -3.601 -3.269 -17.782 1.00 69.00 96 GLU A CA 1
ATOM 767 C C . GLU A 1 96 ? -2.714 -2.055 -18.088 1.00 69.00 96 GLU A C 1
ATOM 769 O O . GLU A 1 96 ? -3.185 -0.961 -18.405 1.00 69.00 96 GLU A O 1
ATOM 774 N N . ILE A 1 97 ? -1.395 -2.212 -17.940 1.00 60.72 97 ILE A N 1
ATOM 775 C CA . ILE A 1 97 ? -0.448 -1.180 -18.362 1.00 60.72 97 ILE A CA 1
ATOM 776 C C . ILE A 1 97 ? -0.373 -1.223 -19.885 1.00 60.72 97 ILE A C 1
ATOM 778 O O . ILE A 1 97 ? 0.513 -1.830 -20.481 1.00 60.72 97 ILE A O 1
ATOM 782 N N . GLY A 1 98 ? -1.338 -0.575 -20.531 1.00 51.41 98 GLY A N 1
ATOM 783 C CA . GLY A 1 98 ? -1.286 -0.334 -21.961 1.00 51.41 98 GLY A CA 1
ATOM 784 C C . GLY A 1 98 ? -0.041 0.487 -22.288 1.00 51.41 98 GLY A C 1
ATOM 785 O O . GLY A 1 98 ? 0.125 1.609 -21.799 1.00 51.41 98 GLY A O 1
ATOM 786 N N . HIS A 1 99 ? 0.832 -0.049 -23.140 1.00 47.84 99 HIS A N 1
ATOM 787 C CA . HIS A 1 99 ? 1.897 0.704 -23.801 1.00 47.84 99 HIS A CA 1
ATOM 788 C C . HIS A 1 99 ? 1.268 1.741 -24.756 1.00 47.84 99 HIS A C 1
ATOM 790 O O . HIS A 1 99 ? 1.280 1.561 -25.968 1.00 47.84 99 HIS A O 1
ATOM 796 N N . GLY A 1 100 ? 0.636 2.796 -24.235 1.00 44.72 100 GLY A N 1
ATOM 797 C CA . GLY A 1 100 ? -0.044 3.769 -25.094 1.00 44.72 100 GLY A CA 1
ATOM 798 C C . GLY A 1 100 ? -0.914 4.832 -24.429 1.00 44.72 100 GLY A C 1
ATOM 799 O O . GLY A 1 100 ? -1.352 5.738 -25.133 1.00 44.72 100 GLY A O 1
ATOM 800 N N . SER A 1 101 ? -1.172 4.793 -23.116 1.00 45.47 101 SER A N 1
ATOM 801 C CA . SER A 1 101 ? -1.897 5.900 -22.480 1.00 45.47 101 SER A CA 1
ATOM 802 C C . SER A 1 101 ? -0.971 7.117 -22.341 1.00 45.47 101 SER A C 1
ATOM 804 O O . SER A 1 101 ? 0.156 7.017 -21.859 1.00 45.47 101 SER A O 1
ATOM 806 N N . GLY A 1 102 ? -1.424 8.284 -22.807 1.00 51.09 102 GLY A N 1
ATOM 807 C CA . GLY A 1 102 ? -0.647 9.530 -22.913 1.00 51.09 102 GLY A CA 1
ATOM 808 C C . GLY A 1 102 ? -0.150 10.147 -21.594 1.00 51.09 102 GLY A C 1
ATOM 809 O O . GLY A 1 102 ? 0.306 11.287 -21.605 1.00 51.09 102 GLY A O 1
ATOM 810 N N . ALA A 1 103 ? -0.213 9.422 -20.474 1.00 55.84 103 ALA A N 1
ATOM 811 C CA . ALA A 1 103 ? 0.411 9.776 -19.205 1.00 55.84 103 ALA A CA 1
ATOM 812 C C . ALA A 1 103 ? 1.685 8.920 -19.030 1.00 55.84 103 ALA A C 1
ATOM 814 O O . ALA A 1 103 ? 1.601 7.766 -18.614 1.00 55.84 103 ALA A O 1
ATOM 815 N N . PRO A 1 104 ? 2.888 9.440 -19.342 1.00 61.38 104 PRO A N 1
ATOM 816 C CA . PRO A 1 104 ? 4.089 8.610 -19.484 1.00 61.38 104 PRO A CA 1
ATOM 817 C C . PRO A 1 104 ? 4.562 7.925 -18.190 1.00 61.38 104 PRO A C 1
ATOM 819 O O . PRO A 1 104 ? 5.404 7.027 -18.261 1.00 61.38 104 PRO A O 1
ATOM 822 N N . VAL A 1 105 ? 4.039 8.330 -17.025 1.00 76.50 105 VAL A N 1
ATOM 823 C CA . VAL A 1 105 ? 4.559 7.933 -15.706 1.00 76.50 105 VAL A CA 1
ATOM 824 C C . VAL A 1 105 ? 3.479 7.414 -14.748 1.00 76.50 105 VAL A C 1
ATOM 826 O O . VAL A 1 105 ? 3.760 6.471 -14.018 1.00 76.50 105 VAL A O 1
ATOM 829 N N . VAL A 1 106 ? 2.253 7.954 -14.736 1.00 83.38 106 VAL A N 1
ATOM 830 C CA . VAL A 1 106 ? 1.182 7.467 -13.839 1.00 83.38 106 VAL A CA 1
ATOM 831 C C . VAL A 1 106 ? 0.478 6.272 -14.482 1.00 83.38 106 VAL A C 1
ATOM 833 O O . VAL A 1 106 ? -0.080 6.390 -15.568 1.00 83.38 106 VAL A O 1
ATOM 836 N N . ARG A 1 107 ? 0.535 5.118 -13.816 1.00 81.25 107 ARG A N 1
ATOM 837 C CA . ARG A 1 107 ? -0.018 3.835 -14.282 1.00 81.25 107 ARG A CA 1
ATOM 838 C C . ARG A 1 107 ? -1.378 3.515 -13.681 1.00 81.25 107 ARG A C 1
ATOM 840 O O . ARG A 1 107 ? -2.156 2.818 -14.315 1.00 81.25 107 ARG A O 1
ATOM 847 N N . LEU A 1 108 ? -1.632 4.020 -12.479 1.00 87.12 108 LEU A N 1
ATOM 848 C CA . LEU A 1 108 ? -2.888 3.880 -11.753 1.00 87.12 108 LEU A CA 1
ATOM 849 C C . LEU A 1 108 ? -3.058 5.105 -10.852 1.00 87.12 108 LEU A C 1
ATOM 851 O O . LEU A 1 108 ? -2.078 5.562 -10.260 1.00 87.12 108 LEU A O 1
ATOM 855 N N . ASP A 1 109 ? -4.280 5.609 -10.752 1.00 88.44 109 ASP A N 1
ATOM 856 C CA . ASP A 1 109 ? -4.715 6.559 -9.728 1.00 88.44 109 ASP A CA 1
ATOM 857 C C . ASP A 1 109 ? -6.203 6.294 -9.472 1.00 88.44 109 ASP A C 1
ATOM 859 O O . ASP A 1 109 ? -7.067 6.811 -10.179 1.00 88.44 109 ASP A O 1
ATOM 863 N N . GLU A 1 110 ? -6.486 5.382 -8.544 1.00 89.19 110 GLU A N 1
ATOM 864 C CA . GLU A 1 110 ? -7.833 4.860 -8.293 1.00 89.19 110 GLU A CA 1
ATOM 865 C C . GLU A 1 110 ? -8.151 4.819 -6.801 1.00 89.19 110 GLU A C 1
ATOM 867 O O . GLU A 1 110 ? -7.258 4.696 -5.962 1.00 89.19 110 GLU A O 1
ATOM 872 N N . VAL A 1 111 ? -9.442 4.904 -6.477 1.00 90.44 111 VAL A N 1
ATOM 873 C CA . VAL A 1 111 ? -9.967 4.734 -5.120 1.00 90.44 111 VAL A CA 1
ATOM 874 C C . VAL A 1 111 ? -10.657 3.381 -5.030 1.00 90.44 111 VAL A C 1
ATOM 876 O O . VAL A 1 111 ? -11.582 3.096 -5.787 1.00 90.44 111 VAL A O 1
ATOM 879 N N . PHE A 1 112 ? -10.221 2.569 -4.075 1.00 91.94 112 PHE A N 1
ATOM 880 C CA . PHE A 1 112 ? -10.817 1.287 -3.740 1.00 91.94 112 PHE A CA 1
ATOM 881 C C . PHE A 1 112 ? -11.683 1.430 -2.497 1.00 91.94 112 PHE A C 1
ATOM 883 O O . PHE A 1 112 ? -11.290 2.057 -1.518 1.00 91.94 112 PHE A O 1
ATOM 890 N N . THR A 1 113 ? -12.858 0.821 -2.538 1.00 92.19 113 THR A N 1
ATOM 891 C CA . THR A 1 113 ? -13.831 0.845 -1.448 1.00 92.19 113 THR A CA 1
ATOM 892 C C . THR A 1 113 ? -13.804 -0.519 -0.766 1.00 92.19 113 THR A C 1
ATOM 894 O O . THR A 1 113 ? -14.134 -1.520 -1.402 1.00 92.19 113 THR A O 1
ATOM 897 N N . ILE A 1 114 ? -13.363 -0.572 0.492 1.00 92.25 114 ILE A N 1
ATOM 898 C CA . ILE A 1 114 ? -13.137 -1.816 1.243 1.00 92.25 114 ILE A CA 1
ATOM 899 C C . ILE A 1 114 ? -14.022 -1.814 2.496 1.00 92.25 114 ILE A C 1
ATOM 901 O O . ILE A 1 114 ? -13.931 -0.861 3.266 1.00 92.25 114 ILE A O 1
ATOM 905 N N . PRO A 1 115 ? -14.866 -2.836 2.722 1.00 91.56 115 PRO A N 1
ATOM 906 C CA . PRO A 1 115 ? -15.659 -2.939 3.945 1.00 91.56 115 PRO A CA 1
ATOM 907 C C . PRO A 1 115 ? -14.786 -2.999 5.203 1.00 91.56 115 PRO A C 1
ATOM 909 O O . PRO A 1 115 ? -13.755 -3.671 5.209 1.00 91.56 115 PRO A O 1
ATOM 912 N N . VAL A 1 116 ? -15.213 -2.329 6.270 1.00 88.44 116 VAL A N 1
ATOM 913 C CA . VAL A 1 116 ? -14.538 -2.331 7.575 1.00 88.44 116 VAL A CA 1
ATOM 914 C C . VAL A 1 116 ? -15.561 -2.472 8.694 1.00 88.44 116 VAL A C 1
ATOM 916 O O . VAL A 1 116 ? -16.598 -1.825 8.672 1.00 88.44 116 VAL A O 1
ATOM 919 N N . GLU A 1 117 ? -15.267 -3.329 9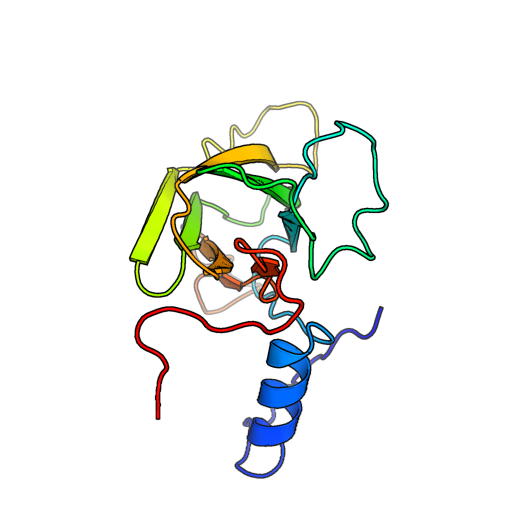.667 1.00 85.75 117 GLU A N 1
ATOM 920 C CA . GLU A 1 117 ? -16.159 -3.602 10.810 1.00 85.75 117 GLU A CA 1
ATOM 921 C C . GLU A 1 117 ? -15.533 -3.198 12.154 1.00 85.75 117 GLU A C 1
ATOM 923 O O . GLU A 1 117 ? -16.213 -3.137 13.174 1.00 85.75 117 GLU A O 1
ATOM 928 N N . ALA A 1 118 ? -14.222 -2.965 12.158 1.00 87.50 118 ALA A N 1
ATOM 929 C CA . ALA A 1 118 ? -13.410 -2.632 13.317 1.00 87.50 118 ALA A CA 1
ATOM 930 C C . ALA A 1 118 ? -12.118 -1.962 12.841 1.00 87.50 118 ALA A C 1
ATOM 932 O O . ALA A 1 118 ? -11.825 -1.921 11.636 1.00 87.50 118 ALA A O 1
ATOM 933 N N . ASP A 1 119 ? -11.319 -1.505 13.795 1.00 86.75 119 ASP A N 1
ATOM 934 C CA . ASP A 1 119 ? -9.990 -0.972 13.548 1.00 86.75 119 ASP A CA 1
ATOM 935 C C . ASP A 1 119 ? -9.177 -1.863 12.630 1.00 86.75 119 ASP A C 1
ATOM 937 O O . ASP A 1 119 ? -9.140 -3.089 12.751 1.00 86.75 119 ASP A O 1
ATOM 941 N N . SER A 1 120 ? -8.562 -1.237 11.643 1.00 88.25 120 SER A N 1
ATOM 942 C CA . SER 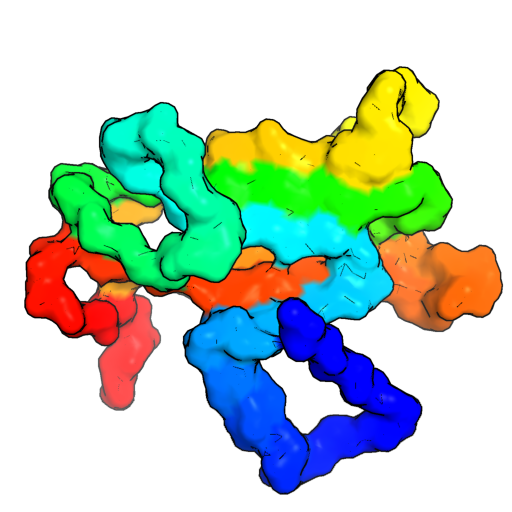A 1 120 ? -8.017 -1.956 10.506 1.00 88.25 120 SER A CA 1
ATOM 943 C C . SER A 1 120 ? -6.743 -1.315 10.007 1.00 88.25 120 SER A C 1
ATOM 945 O O . SER A 1 120 ? -6.580 -0.097 10.071 1.00 88.25 120 SER A O 1
ATOM 947 N N . PHE A 1 121 ? -5.860 -2.130 9.435 1.00 87.62 121 PHE A N 1
ATOM 948 C CA . PHE A 1 121 ? -4.747 -1.610 8.656 1.00 87.62 121 PHE A CA 1
ATOM 949 C C . PHE A 1 121 ? -4.836 -1.992 7.189 1.00 87.62 121 PHE A C 1
ATOM 951 O O . PHE A 1 121 ? -5.352 -3.054 6.825 1.00 87.62 121 PHE A O 1
ATOM 958 N N . PHE A 1 122 ? -4.242 -1.136 6.361 1.00 89.69 122 PHE A N 1
ATOM 959 C CA . PHE A 1 122 ? -4.095 -1.368 4.935 1.00 89.69 122 PHE A CA 1
ATOM 960 C C . PHE A 1 122 ? -2.637 -1.295 4.509 1.00 89.69 122 PHE A C 1
ATOM 962 O O . PHE A 1 122 ? -1.880 -0.428 4.949 1.00 89.69 122 PHE A O 1
ATOM 969 N N . VAL A 1 123 ? -2.254 -2.199 3.612 1.00 90.50 123 VAL A N 1
ATOM 970 C CA . VAL A 1 123 ? -0.960 -2.183 2.921 1.00 90.50 123 VAL A CA 1
ATOM 971 C C . VAL A 1 123 ? -1.214 -2.503 1.461 1.00 90.50 123 VAL A C 1
ATOM 973 O O . VAL A 1 123 ? -1.897 -3.475 1.154 1.00 90.50 123 VAL A O 1
ATOM 976 N N . ALA A 1 124 ? -0.644 -1.734 0.543 1.00 92.62 124 ALA A N 1
ATOM 977 C CA . ALA A 1 124 ? -0.640 -2.090 -0.865 1.00 92.62 124 ALA A CA 1
ATOM 978 C C . ALA A 1 124 ? 0.706 -2.693 -1.271 1.00 92.62 124 ALA A C 1
ATOM 980 O O . ALA A 1 124 ? 1.773 -2.312 -0.785 1.00 92.62 124 ALA A O 1
ATOM 981 N N . ARG A 1 125 ? 0.646 -3.622 -2.217 1.00 93.75 125 ARG A N 1
ATOM 982 C CA . ARG A 1 125 ? 1.794 -4.249 -2.860 1.00 93.75 125 ARG A CA 1
ATOM 983 C C . ARG A 1 125 ? 1.602 -4.212 -4.364 1.00 93.75 125 ARG A C 1
ATOM 985 O O . ARG A 1 125 ? 0.535 -4.566 -4.858 1.00 93.75 125 ARG A O 1
ATOM 992 N N . ILE A 1 126 ? 2.658 -3.853 -5.081 1.00 92.31 126 ILE A N 1
ATOM 993 C CA . ILE A 1 126 ? 2.729 -3.968 -6.535 1.00 92.31 126 ILE A CA 1
ATOM 994 C C . ILE A 1 126 ? 3.837 -4.948 -6.911 1.00 92.31 126 ILE A C 1
ATOM 996 O O . ILE A 1 126 ? 4.983 -4.801 -6.484 1.00 92.31 126 ILE A O 1
ATOM 1000 N N . ASP A 1 127 ? 3.479 -5.956 -7.699 1.00 91.50 127 ASP A N 1
ATOM 1001 C CA . ASP A 1 127 ? 4.415 -6.916 -8.279 1.00 91.50 127 ASP A CA 1
ATOM 1002 C C . ASP A 1 127 ? 4.674 -6.593 -9.755 1.00 91.50 127 ASP A C 1
ATOM 1004 O O . ASP A 1 127 ? 3.740 -6.295 -10.511 1.00 91.50 127 ASP A O 1
ATOM 1008 N N . GLY A 1 128 ? 5.935 -6.686 -10.179 1.00 87.50 128 GLY A N 1
ATOM 1009 C CA . GLY A 1 128 ? 6.302 -6.725 -11.592 1.00 87.50 128 GLY A CA 1
ATOM 1010 C C . GLY A 1 128 ? 5.989 -8.071 -12.252 1.00 87.50 128 GLY A C 1
ATOM 1011 O O . GLY A 1 128 ? 5.820 -9.087 -11.583 1.00 87.50 128 GLY A O 1
ATOM 1012 N N . GLU A 1 129 ? 5.919 -8.091 -13.585 1.00 85.31 129 GLU A N 1
ATOM 1013 C CA . GLU A 1 129 ? 5.738 -9.327 -14.373 1.00 85.31 129 GLU A CA 1
ATOM 1014 C C . GLU A 1 129 ? 7.047 -9.948 -14.871 1.00 85.31 129 GLU A C 1
ATOM 1016 O O . GLU A 1 129 ? 7.071 -11.122 -15.232 1.00 85.31 129 GLU A O 1
ATOM 1021 N N . SER A 1 130 ? 8.138 -9.182 -14.907 1.00 83.19 130 SER A N 1
ATOM 1022 C CA . SER A 1 130 ? 9.424 -9.640 -15.432 1.00 83.19 130 SER A CA 1
ATOM 1023 C C . SER A 1 130 ? 10.599 -8.957 -14.738 1.00 83.19 130 SER A C 1
ATOM 1025 O O . SER A 1 130 ? 10.447 -7.932 -14.073 1.00 83.19 130 SER A O 1
ATOM 1027 N N . THR A 1 131 ? 11.782 -9.545 -14.887 1.00 83.75 131 THR A N 1
ATOM 1028 C CA . THR A 1 131 ? 13.042 -8.965 -14.420 1.00 83.75 131 THR A CA 1
ATOM 1029 C C . THR A 1 131 ? 13.558 -7.974 -15.470 1.00 83.75 131 THR A C 1
ATOM 1031 O O . THR A 1 131 ? 13.842 -8.400 -16.593 1.00 83.75 131 THR A O 1
ATOM 1034 N N . PRO A 1 132 ? 13.721 -6.675 -15.153 1.00 77.62 132 PRO A N 1
ATOM 1035 C CA . PRO A 1 132 ? 14.220 -5.682 -16.103 1.00 77.62 132 PRO A CA 1
ATOM 1036 C C . PRO A 1 132 ? 15.745 -5.791 -16.271 1.00 77.62 132 PRO A C 1
ATOM 1038 O O . PRO A 1 132 ? 16.501 -4.910 -15.866 1.00 77.62 132 PRO A O 1
ATOM 1041 N N . HIS A 1 133 ? 16.223 -6.887 -16.859 1.00 73.75 133 HIS A N 1
ATOM 1042 C CA . HIS A 1 133 ? 17.641 -7.087 -17.164 1.00 73.75 133 HIS A CA 1
ATOM 1043 C C . HIS A 1 133 ? 18.111 -6.072 -18.233 1.00 73.75 133 HIS A C 1
ATOM 1045 O O . HIS A 1 133 ? 17.388 -5.855 -19.208 1.00 73.75 133 HIS A O 1
ATOM 1051 N N . PRO A 1 134 ? 19.308 -5.456 -18.116 1.00 76.94 134 PRO A N 1
ATOM 1052 C CA . PRO A 1 134 ? 20.382 -5.725 -17.149 1.00 76.94 134 PRO A CA 1
ATOM 1053 C C . PRO A 1 134 ? 20.309 -4.914 -15.843 1.00 76.94 134 PRO A C 1
ATOM 1055 O O . PRO A 1 134 ? 21.268 -4.918 -15.080 1.00 76.94 134 PRO A O 1
ATOM 1058 N N . TYR A 1 135 ? 19.224 -4.182 -15.587 1.00 74.31 135 TYR A N 1
ATOM 1059 C CA . TYR A 1 135 ? 19.146 -3.238 -14.467 1.00 74.31 135 TYR A CA 1
ATOM 1060 C C . TYR A 1 135 ? 18.886 -3.911 -13.118 1.00 74.31 135 TYR A C 1
ATOM 1062 O O . TYR A 1 135 ? 19.427 -3.472 -12.109 1.00 74.31 135 TYR A O 1
ATOM 1070 N N . LEU A 1 136 ? 18.070 -4.967 -13.096 1.00 77.00 136 LEU A N 1
ATOM 1071 C CA . LEU A 1 136 ? 17.799 -5.773 -11.904 1.00 77.00 136 LEU A CA 1
ATOM 1072 C C . LEU A 1 136 ? 17.959 -7.260 -12.226 1.00 77.00 136 LEU A C 1
ATOM 1074 O O . LEU A 1 136 ? 17.739 -7.681 -13.361 1.00 77.00 136 LEU A O 1
ATOM 1078 N N . ASN A 1 137 ? 18.290 -8.050 -11.202 1.00 83.44 137 ASN A N 1
ATOM 1079 C CA . ASN A 1 137 ? 18.394 -9.515 -11.273 1.00 83.44 137 ASN A CA 1
ATOM 1080 C C . ASN A 1 137 ? 17.199 -10.236 -10.621 1.00 83.44 137 ASN A C 1
ATOM 1082 O O . ASN A 1 137 ? 17.194 -11.460 -10.509 1.00 83.44 137 ASN A O 1
ATOM 1086 N N . SER A 1 138 ? 16.181 -9.490 -10.194 1.00 83.56 138 SER A N 1
ATOM 1087 C CA . SER A 1 138 ? 14.951 -10.005 -9.596 1.00 83.56 138 SER A CA 1
ATOM 1088 C C . SER A 1 138 ? 13.731 -9.268 -10.144 1.00 83.56 138 SER A C 1
ATOM 1090 O O . SER A 1 138 ? 13.832 -8.145 -10.646 1.00 83.56 138 SER A O 1
ATOM 1092 N N . THR A 1 139 ? 12.566 -9.910 -10.047 1.00 86.75 139 THR A N 1
ATOM 1093 C CA . THR A 1 139 ? 11.293 -9.260 -10.354 1.00 86.75 139 THR A CA 1
ATOM 1094 C C . THR A 1 139 ? 11.040 -8.161 -9.322 1.00 86.75 139 THR A C 1
ATOM 1096 O O . THR A 1 139 ? 11.039 -8.450 -8.121 1.00 86.75 139 THR A O 1
ATOM 1099 N N . PRO A 1 140 ? 10.830 -6.910 -9.756 1.00 87.12 140 PRO A N 1
ATOM 1100 C CA . PRO A 1 140 ? 10.687 -5.793 -8.844 1.00 87.12 140 PRO A CA 1
ATOM 1101 C C . PRO A 1 140 ? 9.380 -5.888 -8.051 1.00 87.12 140 PRO A C 1
ATOM 1103 O O . PRO A 1 140 ? 8.333 -6.272 -8.579 1.00 87.12 140 PRO A O 1
ATOM 1106 N N . ILE A 1 141 ? 9.447 -5.508 -6.777 1.00 89.62 141 ILE A N 1
ATOM 1107 C CA . ILE A 1 141 ? 8.306 -5.428 -5.861 1.00 89.62 141 ILE A CA 1
ATOM 1108 C C . ILE A 1 141 ? 8.369 -4.070 -5.164 1.00 89.62 141 ILE A C 1
ATOM 1110 O O . ILE A 1 141 ? 9.451 -3.625 -4.775 1.00 89.62 141 ILE A O 1
ATOM 1114 N N . SER A 1 142 ? 7.218 -3.433 -4.971 1.00 88.94 142 SER A N 1
ATOM 1115 C CA . SER A 1 142 ? 7.101 -2.295 -4.054 1.00 88.94 142 SER A CA 1
ATOM 1116 C C . SER A 1 142 ? 5.964 -2.525 -3.070 1.00 88.94 142 SER A C 1
ATOM 1118 O O . SER A 1 142 ? 4.931 -3.102 -3.419 1.00 88.94 142 SER A O 1
ATOM 1120 N N . ILE A 1 143 ? 6.171 -2.078 -1.835 1.00 89.00 143 ILE A N 1
ATOM 1121 C CA . ILE A 1 143 ? 5.212 -2.194 -0.737 1.00 89.00 143 ILE A CA 1
ATOM 1122 C C . ILE A 1 143 ? 5.026 -0.800 -0.147 1.00 89.00 143 ILE A C 1
ATOM 1124 O O . ILE A 1 143 ? 6.000 -0.074 0.072 1.00 89.00 143 ILE A O 1
ATOM 1128 N N . SER A 1 144 ? 3.775 -0.415 0.077 1.00 86.06 144 SER A N 1
ATOM 1129 C CA . SER A 1 144 ? 3.453 0.861 0.701 1.00 86.06 144 SER A CA 1
ATOM 1130 C C . SER A 1 144 ? 3.829 0.883 2.185 1.00 86.06 144 SER A C 1
ATOM 1132 O O . SER A 1 144 ? 4.132 -0.144 2.792 1.00 86.06 144 SER A O 1
ATOM 1134 N N . GLY A 1 145 ? 3.743 2.064 2.798 1.00 81.94 145 GLY A N 1
ATOM 1135 C CA . GLY A 1 145 ? 3.605 2.143 4.251 1.00 81.94 145 GLY A CA 1
ATOM 1136 C C . GLY A 1 145 ? 2.282 1.527 4.721 1.00 81.94 145 GLY A C 1
ATOM 1137 O O . GLY A 1 145 ? 1.385 1.259 3.913 1.00 81.94 145 GLY A O 1
ATOM 1138 N N . VAL A 1 146 ? 2.174 1.318 6.030 1.00 83.38 146 VAL A N 1
ATOM 1139 C CA . VAL A 1 146 ? 0.930 0.890 6.677 1.00 83.38 146 VAL A CA 1
ATOM 1140 C C . VAL A 1 146 ? 0.020 2.105 6.857 1.00 83.38 146 VAL A C 1
ATOM 1142 O O . VAL A 1 146 ? 0.466 3.144 7.341 1.00 83.38 146 VAL A O 1
ATOM 1145 N N . LEU A 1 147 ? -1.244 1.972 6.465 1.00 84.50 147 LEU A N 1
ATOM 1146 C CA . LEU A 1 147 ? -2.313 2.909 6.811 1.00 84.50 147 LEU A CA 1
ATOM 1147 C C . LEU A 1 147 ? -3.095 2.337 7.985 1.00 84.50 147 LEU A C 1
ATOM 1149 O O . LEU A 1 147 ? -3.440 1.158 7.938 1.00 84.50 147 LEU A O 1
ATOM 1153 N N . LEU A 1 148 ? -3.385 3.152 8.995 1.00 84.56 148 LEU A N 1
ATOM 1154 C CA . LEU A 1 148 ? -4.195 2.757 10.144 1.00 84.56 148 LEU A CA 1
ATOM 1155 C C . LEU A 1 148 ? -5.556 3.450 10.062 1.00 84.56 148 LEU A C 1
ATOM 1157 O O . LEU A 1 148 ? -5.642 4.638 9.747 1.00 84.56 148 LEU A O 1
ATOM 1161 N N . LEU A 1 149 ? -6.611 2.695 10.333 1.00 84.81 149 LEU A N 1
ATOM 1162 C CA . LEU A 1 149 ? -7.975 3.183 10.440 1.00 84.81 149 LEU A CA 1
ATOM 1163 C C . LEU A 1 149 ? -8.488 2.875 11.845 1.00 84.81 149 LEU A C 1
ATOM 1165 O O . LEU A 1 149 ? -8.586 1.705 12.212 1.00 84.81 149 LEU A O 1
ATOM 1169 N N . ASP A 1 150 ? -8.799 3.939 12.580 1.00 83.94 150 ASP A N 1
ATOM 1170 C CA . ASP A 1 150 ? -9.583 3.929 13.816 1.00 83.94 150 ASP A CA 1
ATOM 1171 C C . ASP A 1 150 ? -11.062 4.002 13.401 1.00 83.94 150 ASP A C 1
ATOM 1173 O O . ASP A 1 150 ? -11.545 5.053 12.963 1.00 83.94 150 ASP A O 1
ATOM 1177 N N . ALA A 1 151 ? -11.727 2.847 13.377 1.00 83.38 151 ALA A N 1
ATOM 1178 C CA . ALA A 1 151 ? -13.060 2.690 12.799 1.00 83.38 151 ALA A CA 1
ATOM 1179 C C . ALA A 1 151 ? -14.172 3.003 13.808 1.00 83.38 151 ALA A C 1
ATOM 1181 O O . ALA A 1 151 ? -15.255 3.433 13.404 1.00 83.38 151 ALA A O 1
ATOM 1182 N N . ASP A 1 152 ? -13.917 2.796 15.103 1.00 81.94 152 ASP A N 1
ATOM 1183 C CA . ASP A 1 152 ? -14.860 3.127 16.176 1.00 81.94 152 ASP A CA 1
ATOM 1184 C C . ASP A 1 152 ? -14.654 4.541 16.753 1.00 81.94 152 ASP A C 1
ATOM 1186 O O . ASP A 1 152 ? -15.520 5.051 17.475 1.00 81.94 152 ASP A O 1
ATOM 1190 N N . ASN A 1 153 ? -13.576 5.216 16.337 1.00 79.81 153 ASN A N 1
ATOM 1191 C CA . ASN A 1 153 ? -13.209 6.580 16.696 1.00 79.81 153 ASN A CA 1
ATOM 1192 C C . ASN A 1 153 ? -12.982 6.758 18.207 1.00 79.81 153 ASN A C 1
ATOM 1194 O O . ASN A 1 153 ? -13.197 7.850 18.752 1.00 79.81 153 ASN A O 1
ATOM 1198 N N . ASP A 1 154 ? -12.536 5.707 18.897 1.00 81.25 154 ASP A N 1
ATOM 1199 C CA . ASP A 1 154 ? -12.193 5.765 20.317 1.00 81.25 154 ASP A CA 1
ATOM 1200 C C . ASP A 1 154 ? -10.786 6.356 20.570 1.00 81.25 154 ASP A C 1
ATOM 1202 O O . ASP A 1 154 ? -10.426 6.691 21.705 1.00 81.25 154 ASP A O 1
ATOM 1206 N N . GLY A 1 155 ? -10.013 6.584 19.499 1.00 80.31 155 GLY A N 1
ATOM 1207 C CA . GLY A 1 155 ? -8.651 7.108 19.539 1.00 80.31 155 GLY A CA 1
ATOM 1208 C C . GLY A 1 155 ? -7.584 6.083 19.920 1.00 80.31 155 GLY A C 1
ATOM 1209 O O . GLY A 1 155 ? -6.449 6.485 20.194 1.00 80.31 155 GLY A O 1
ATOM 1210 N N . THR A 1 156 ? -7.925 4.798 19.950 1.00 82.06 156 THR A N 1
ATOM 1211 C CA . THR A 1 156 ? -7.066 3.677 20.321 1.00 82.06 156 THR A CA 1
ATOM 1212 C C . THR A 1 156 ? -7.148 2.579 19.272 1.00 82.06 156 THR A C 1
ATOM 1214 O O . THR A 1 156 ? -8.033 1.737 19.286 1.00 82.06 156 THR A O 1
ATOM 1217 N N . TYR A 1 157 ? -6.111 2.493 18.441 1.00 79.81 157 TYR A N 1
ATOM 1218 C CA . TYR A 1 157 ? -6.028 1.451 17.426 1.00 79.81 157 TYR A CA 1
ATOM 1219 C C . TYR A 1 157 ? -5.998 0.026 18.025 1.00 79.81 157 TYR A C 1
ATOM 1221 O O . TYR A 1 157 ? -4.974 -0.410 18.568 1.00 79.81 157 TYR A O 1
ATOM 1229 N N . THR A 1 158 ? -7.099 -0.713 17.873 1.00 81.94 158 THR A N 1
ATOM 1230 C CA . THR A 1 158 ? -7.340 -2.049 18.440 1.00 81.94 158 THR A CA 1
ATOM 1231 C C . THR A 1 158 ? -7.753 -3.063 17.356 1.00 81.94 158 THR A C 1
ATOM 1233 O O . THR A 1 158 ? -8.905 -3.494 17.286 1.00 81.94 158 THR A O 1
ATOM 1236 N N . PRO A 1 159 ? -6.824 -3.502 16.488 1.00 73.06 159 PRO A N 1
ATOM 1237 C CA . PRO A 1 159 ? -7.167 -4.358 15.358 1.00 73.06 159 PRO A CA 1
ATOM 1238 C C . PRO A 1 159 ? -7.587 -5.780 15.770 1.00 73.06 159 PRO A C 1
ATOM 1240 O O . PRO A 1 159 ? -6.973 -6.389 16.660 1.00 73.06 159 PRO A O 1
ATOM 1243 N N . PRO A 1 160 ? -8.562 -6.385 15.068 1.00 71.56 160 PRO A N 1
ATOM 1244 C CA . PRO A 1 160 ? -9.010 -7.739 15.347 1.00 71.56 160 PRO A CA 1
ATOM 1245 C C . PRO A 1 160 ? -7.891 -8.761 15.086 1.00 71.56 160 PRO A C 1
ATOM 1247 O O . PRO A 1 160 ? -7.208 -8.742 14.061 1.00 71.56 160 PRO A O 1
ATOM 1250 N N . GLY A 1 161 ? -7.698 -9.695 16.024 1.00 65.75 161 GLY A N 1
ATOM 1251 C CA . GLY A 1 161 ? -6.744 -10.806 15.875 1.00 65.75 161 GLY A CA 1
ATOM 1252 C C . GLY A 1 161 ? -5.267 -10.468 16.139 1.00 65.75 161 GLY A C 1
ATOM 1253 O O . GLY A 1 161 ? -4.393 -11.280 15.815 1.00 65.75 161 GLY A O 1
ATOM 1254 N N . LEU A 1 162 ? -4.983 -9.300 16.727 1.00 58.72 162 LEU A N 1
ATOM 1255 C CA . LEU A 1 162 ? -3.654 -8.892 17.213 1.00 58.72 162 LEU A CA 1
ATOM 1256 C C . LEU A 1 162 ? -3.606 -8.653 18.735 1.00 58.72 162 LEU A C 1
ATOM 1258 O O . LEU A 1 162 ? -2.624 -8.103 19.231 1.00 58.72 162 LEU A O 1
ATOM 1262 N N . ALA A 1 163 ? -4.629 -9.092 19.480 1.00 48.44 163 ALA A N 1
ATOM 1263 C CA . ALA A 1 163 ? -4.530 -9.188 20.935 1.00 48.44 163 ALA A CA 1
ATOM 1264 C C . ALA A 1 163 ? -3.341 -10.104 21.314 1.00 48.44 163 ALA A C 1
ATOM 1266 O O . ALA A 1 163 ? -3.126 -11.101 20.615 1.00 48.44 163 ALA A O 1
ATOM 1267 N N . PRO A 1 164 ? -2.556 -9.742 22.347 1.00 48.03 164 PRO A N 1
ATOM 1268 C CA . PRO A 1 164 ? -1.334 -10.452 22.728 1.00 48.03 164 PRO A CA 1
ATOM 1269 C C . PRO A 1 164 ? -1.555 -11.930 23.068 1.00 48.03 164 PRO A C 1
ATOM 1271 O O . PRO A 1 164 ? -2.646 -12.278 23.577 1.00 48.03 164 PRO A O 1
#

pLDDT: mean 74.97, std 16.61, range [28.12, 97.25]

Radius of gyration: 16.78 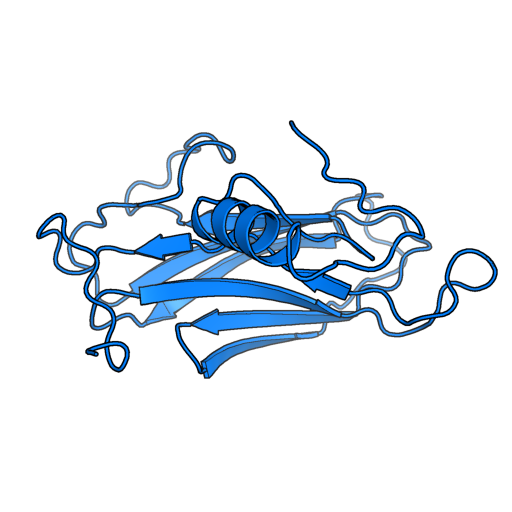Å; chains: 1; bounding box: 44×28×48 Å